Protein AF-A0A9D8ZPZ3-F1 (afdb_monomer)

Structure (mmCIF, N/CA/C/O backbone):
data_AF-A0A9D8ZPZ3-F1
#
_entry.id   AF-A0A9D8ZPZ3-F1
#
loop_
_atom_site.group_PDB
_atom_site.id
_atom_site.type_symbol
_atom_site.label_atom_id
_atom_site.label_alt_id
_atom_site.label_comp_id
_atom_site.label_asym_id
_atom_site.label_entity_id
_atom_site.label_seq_id
_atom_site.pdbx_PDB_ins_code
_atom_site.Cartn_x
_atom_site.Cartn_y
_atom_site.Cartn_z
_atom_site.occupancy
_atom_site.B_iso_or_equiv
_atom_site.auth_seq_id
_atom_site.auth_comp_id
_atom_site.auth_asym_id
_atom_site.auth_atom_id
_atom_site.pdbx_PDB_model_num
ATOM 1 N N . MET A 1 1 ? 26.159 0.348 10.003 1.00 49.19 1 MET A N 1
ATOM 2 C CA . MET A 1 1 ? 24.705 0.062 9.970 1.00 49.19 1 MET A CA 1
ATOM 3 C C . MET A 1 1 ? 24.372 -1.403 9.630 1.00 49.19 1 MET A C 1
ATOM 5 O O . MET A 1 1 ? 23.238 -1.683 9.282 1.00 49.19 1 MET A O 1
ATOM 9 N N . SER A 1 2 ? 25.327 -2.342 9.744 1.00 48.34 2 SER A N 1
ATOM 10 C CA . SER A 1 2 ? 25.140 -3.778 9.437 1.00 48.34 2 SER A CA 1
ATOM 11 C C . SER A 1 2 ? 25.322 -4.684 10.666 1.00 48.34 2 SER A C 1
ATOM 13 O O . SER A 1 2 ? 25.143 -5.890 10.571 1.00 48.34 2 SER A O 1
ATOM 15 N N . SER A 1 3 ? 25.679 -4.121 11.824 1.00 45.78 3 SER A N 1
ATOM 16 C CA . SER A 1 3 ? 26.013 -4.869 13.044 1.00 45.78 3 SER A CA 1
ATOM 17 C C . SER A 1 3 ? 24.826 -5.104 13.990 1.00 45.78 3 SER A C 1
ATOM 19 O O . SER A 1 3 ? 24.973 -5.838 14.955 1.00 45.78 3 SER A O 1
ATOM 21 N N . GLY A 1 4 ? 23.650 -4.516 13.726 1.00 56.59 4 GLY A N 1
ATOM 22 C CA . GLY A 1 4 ? 22.468 -4.624 14.602 1.00 56.59 4 GLY A CA 1
ATOM 23 C C . GLY A 1 4 ? 21.545 -5.820 14.331 1.00 56.59 4 GLY A C 1
ATOM 24 O O . GLY A 1 4 ? 20.704 -6.131 15.164 1.00 56.59 4 GLY A O 1
ATOM 25 N N . ILE A 1 5 ? 21.688 -6.500 13.187 1.00 57.28 5 ILE A N 1
ATOM 26 C CA . ILE A 1 5 ? 20.852 -7.663 12.820 1.00 57.28 5 ILE A CA 1
ATOM 27 C C . ILE A 1 5 ? 21.512 -8.993 13.247 1.00 57.28 5 ILE A C 1
ATOM 29 O O . ILE A 1 5 ? 20.855 -10.028 13.298 1.00 57.28 5 ILE A O 1
ATOM 33 N N . GLN A 1 6 ? 22.805 -8.978 13.593 1.00 56.34 6 GLN A N 1
ATOM 34 C CA . GLN A 1 6 ? 23.586 -10.194 13.858 1.00 56.34 6 GLN A CA 1
ATOM 35 C C . GLN A 1 6 ? 23.277 -10.838 15.231 1.00 56.34 6 GLN A C 1
ATOM 37 O O . GLN A 1 6 ? 23.533 -12.025 15.400 1.00 56.34 6 GLN A O 1
ATOM 42 N N . GLU A 1 7 ? 22.669 -10.111 16.180 1.00 54.88 7 GLU A N 1
ATOM 43 C CA . GLU A 1 7 ? 22.250 -10.643 17.498 1.00 54.88 7 GLU A CA 1
ATOM 44 C C . GLU A 1 7 ? 20.746 -10.965 17.585 1.00 54.88 7 GLU A C 1
ATOM 46 O O . GLU A 1 7 ? 20.154 -11.023 18.664 1.00 54.88 7 GLU A O 1
ATOM 51 N N . MET A 1 8 ? 20.075 -11.178 16.450 1.00 57.47 8 MET A N 1
ATOM 52 C CA . MET A 1 8 ? 18.680 -11.608 16.476 1.00 57.47 8 MET A CA 1
ATOM 53 C C . MET A 1 8 ? 18.613 -13.121 16.708 1.00 57.47 8 MET A C 1
ATOM 55 O O . MET A 1 8 ? 18.656 -13.911 15.767 1.00 57.47 8 MET A O 1
ATOM 59 N N . SER A 1 9 ? 18.494 -13.520 17.980 1.00 71.38 9 SER A N 1
ATOM 60 C CA . SER A 1 9 ? 18.063 -14.871 18.377 1.00 71.38 9 SER A CA 1
ATOM 61 C C . SER A 1 9 ? 16.895 -15.327 17.495 1.00 71.38 9 SER A C 1
ATOM 63 O O . SER A 1 9 ? 16.042 -14.506 17.147 1.00 71.38 9 SER A O 1
ATOM 65 N N . ALA A 1 10 ? 16.818 -16.618 17.146 1.00 75.88 10 ALA A N 1
ATOM 66 C CA . ALA A 1 10 ? 15.743 -17.162 16.306 1.00 75.88 10 ALA A CA 1
ATOM 67 C C . ALA A 1 10 ? 14.351 -16.693 16.779 1.00 75.88 10 ALA A C 1
ATOM 69 O O . ALA A 1 10 ? 13.498 -16.334 15.970 1.00 75.88 10 ALA A O 1
ATOM 70 N N . THR A 1 11 ? 14.161 -16.579 18.095 1.00 81.94 11 THR A N 1
ATOM 71 C CA . THR A 1 11 ? 12.956 -16.040 18.740 1.00 81.94 11 THR A CA 1
ATOM 72 C C . THR A 1 11 ? 12.644 -14.589 18.353 1.00 81.94 11 THR A C 1
ATOM 74 O O . THR A 1 11 ? 11.481 -14.246 18.164 1.00 81.94 11 THR A O 1
ATOM 77 N N . GLY A 1 12 ? 13.655 -13.731 18.202 1.00 85.38 12 GLY A N 1
ATOM 78 C CA . GLY A 1 12 ? 13.499 -12.333 17.791 1.00 85.38 12 GLY A CA 1
ATOM 79 C C . GLY A 1 12 ? 13.012 -12.189 16.348 1.00 85.38 12 GLY A C 1
ATOM 80 O O . GLY A 1 12 ? 12.154 -11.353 16.073 1.00 85.38 12 GLY A O 1
ATOM 81 N N . ILE A 1 13 ? 13.483 -13.050 15.442 1.00 87.12 13 ILE A N 1
ATOM 82 C CA . ILE A 1 13 ? 13.006 -13.090 14.050 1.00 87.12 13 ILE A CA 1
ATOM 83 C C . ILE A 1 13 ? 11.538 -13.535 14.009 1.00 87.12 13 ILE A C 1
ATOM 85 O O . ILE A 1 13 ? 10.717 -12.895 13.352 1.00 87.12 13 ILE A O 1
ATOM 89 N N . TRP A 1 14 ? 11.181 -14.581 14.765 1.00 88.69 14 TRP A N 1
ATOM 90 C CA . TRP A 1 14 ? 9.789 -15.027 14.890 1.00 88.69 14 TRP A CA 1
ATOM 91 C C . TRP A 1 14 ? 8.884 -13.948 15.495 1.00 88.69 14 TRP A C 1
ATOM 93 O O . TRP A 1 14 ? 7.784 -13.723 14.994 1.00 88.69 14 TRP A O 1
ATOM 103 N N . ALA A 1 15 ? 9.349 -13.234 16.522 1.00 90.19 15 ALA A N 1
ATOM 104 C CA . ALA 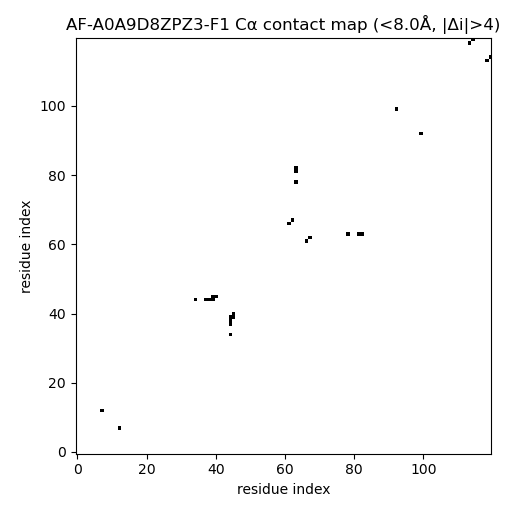A 1 15 ? 8.596 -12.144 17.137 1.00 90.19 15 ALA A CA 1
ATOM 105 C C . ALA A 1 15 ? 8.348 -10.986 16.156 1.00 90.19 15 ALA A C 1
ATOM 107 O O . ALA A 1 15 ? 7.221 -10.503 16.055 1.00 90.19 15 ALA A O 1
ATOM 108 N N . LEU A 1 16 ? 9.364 -10.576 15.387 1.00 90.31 16 LEU A N 1
ATOM 109 C CA . LEU A 1 16 ? 9.211 -9.552 14.350 1.00 90.31 16 LEU A CA 1
ATOM 110 C C . LEU A 1 16 ? 8.252 -9.993 13.242 1.00 90.31 16 LEU A C 1
ATOM 112 O O . LEU A 1 16 ? 7.439 -9.189 12.788 1.00 90.31 16 LEU A O 1
ATOM 116 N N . LEU A 1 17 ? 8.310 -11.263 12.834 1.00 92.12 17 LEU A N 1
ATOM 117 C CA . LEU A 1 17 ? 7.395 -11.817 11.841 1.00 92.12 17 LEU A CA 1
ATOM 118 C C . LEU A 1 17 ? 5.945 -11.750 12.334 1.00 92.12 17 LEU A C 1
ATOM 120 O O . LEU A 1 17 ? 5.083 -11.226 11.630 1.00 92.12 17 LEU A O 1
ATOM 124 N N . PHE A 1 18 ? 5.676 -12.217 13.556 1.00 94.44 18 PHE A N 1
ATOM 125 C CA . PHE A 1 18 ? 4.337 -12.136 14.142 1.00 94.44 18 PHE A CA 1
ATOM 126 C C . PHE A 1 18 ? 3.862 -10.695 14.296 1.00 94.44 18 PHE A C 1
ATOM 128 O O . PHE A 1 18 ? 2.707 -10.406 13.991 1.00 94.44 18 PHE A O 1
ATOM 135 N N . LEU A 1 19 ? 4.742 -9.780 14.704 1.00 93.75 19 LEU A N 1
ATOM 136 C CA . LEU A 1 19 ? 4.401 -8.369 14.833 1.00 93.75 19 LEU A CA 1
ATOM 137 C C . LEU A 1 19 ? 4.064 -7.742 13.473 1.00 93.75 19 LEU A C 1
ATOM 139 O O . LEU A 1 19 ? 3.074 -7.025 13.360 1.00 93.75 19 LEU A O 1
ATOM 143 N N . ALA A 1 20 ? 4.832 -8.047 12.425 1.00 93.56 20 ALA A N 1
ATOM 144 C CA . ALA A 1 20 ? 4.577 -7.566 11.068 1.00 93.56 20 ALA A CA 1
ATOM 145 C C . ALA A 1 20 ? 3.254 -8.106 10.504 1.00 93.56 20 ALA A C 1
ATOM 147 O O . ALA A 1 20 ? 2.466 -7.353 9.919 1.00 93.56 20 ALA A O 1
ATOM 148 N N . ILE A 1 21 ? 2.980 -9.396 10.723 1.00 94.44 21 ILE A N 1
ATOM 149 C CA . ILE A 1 21 ? 1.710 -10.033 10.356 1.00 94.44 21 ILE A CA 1
ATOM 150 C C . ILE A 1 21 ? 0.562 -9.351 11.104 1.00 94.44 21 ILE A C 1
ATOM 152 O O . ILE A 1 21 ? -0.381 -8.877 10.469 1.00 94.44 21 ILE A O 1
ATOM 156 N N . ALA A 1 22 ? 0.658 -9.244 12.431 1.00 95.00 22 ALA A N 1
ATOM 157 C CA . ALA A 1 22 ? -0.365 -8.629 13.266 1.00 95.00 22 ALA A CA 1
ATOM 158 C C . ALA A 1 22 ? -0.645 -7.187 12.830 1.00 95.00 22 ALA A C 1
ATOM 160 O O . ALA A 1 22 ? -1.800 -6.841 12.612 1.00 95.00 22 ALA A O 1
ATOM 161 N N . SER A 1 23 ? 0.391 -6.376 12.608 1.00 93.88 23 SER A N 1
ATOM 162 C CA . SER A 1 23 ? 0.246 -4.982 12.174 1.00 93.88 23 SER A CA 1
ATOM 163 C C . SER A 1 23 ? -0.453 -4.868 10.810 1.00 93.88 23 SER A C 1
ATOM 165 O O . SER A 1 23 ? -1.366 -4.059 10.630 1.00 93.88 23 SER A O 1
ATOM 167 N N . THR A 1 24 ? -0.103 -5.745 9.861 1.00 93.12 24 THR A N 1
ATOM 168 C CA . THR A 1 24 ? -0.711 -5.773 8.519 1.00 93.12 24 THR A CA 1
ATOM 169 C C . THR A 1 24 ? -2.190 -6.159 8.566 1.00 93.12 24 THR A C 1
ATOM 171 O O . THR A 1 24 ? -3.030 -5.520 7.923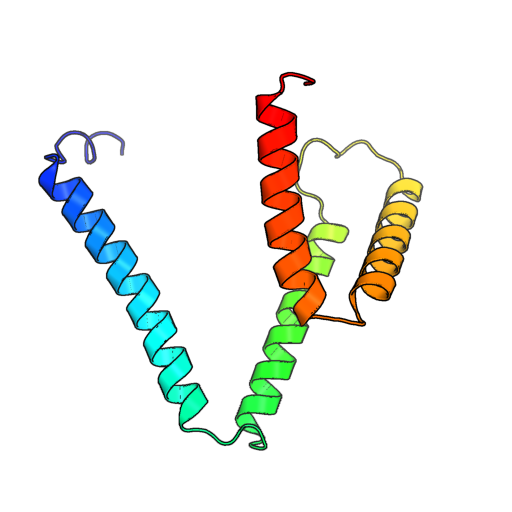 1.00 93.12 24 THR A O 1
ATOM 174 N N . TYR A 1 25 ? -2.524 -7.211 9.315 1.00 93.00 25 TYR A N 1
ATOM 175 C CA . TYR A 1 25 ? -3.903 -7.680 9.435 1.00 93.00 25 TYR A CA 1
ATOM 176 C C . TYR A 1 25 ? -4.759 -6.754 10.291 1.00 93.00 25 TYR A C 1
ATOM 178 O O . TYR A 1 25 ? -5.931 -6.575 9.974 1.00 93.00 25 TYR A O 1
ATOM 186 N N . LEU A 1 26 ? -4.183 -6.117 11.312 1.00 94.88 26 LEU A N 1
ATOM 187 C CA . LEU A 1 26 ? -4.866 -5.121 12.129 1.00 94.88 26 LEU A CA 1
ATOM 188 C C . LEU A 1 26 ? -5.346 -3.956 11.258 1.00 94.88 26 LEU A C 1
ATOM 190 O O . LEU A 1 26 ? -6.526 -3.616 11.288 1.00 94.88 26 LEU A O 1
ATOM 194 N N . TRP A 1 27 ? -4.465 -3.400 10.419 1.00 91.81 27 TRP A N 1
ATOM 195 C CA . TRP A 1 27 ? -4.829 -2.308 9.513 1.00 91.81 27 TRP A CA 1
ATOM 196 C C . TRP A 1 27 ? -5.910 -2.717 8.504 1.00 91.81 27 TRP A C 1
ATOM 198 O O . TRP A 1 27 ? -6.892 -1.999 8.306 1.00 91.81 27 TRP A O 1
ATOM 208 N N . ARG A 1 28 ? -5.772 -3.904 7.897 1.00 88.06 28 ARG A N 1
ATOM 209 C CA . ARG A 1 28 ? -6.783 -4.446 6.974 1.00 88.06 28 ARG A CA 1
ATOM 210 C C . ARG A 1 28 ? -8.132 -4.667 7.658 1.00 88.06 28 ARG A C 1
ATOM 212 O O . ARG A 1 28 ? -9.156 -4.276 7.105 1.00 88.06 28 ARG A O 1
ATOM 219 N N . GLY A 1 29 ? -8.129 -5.258 8.851 1.00 89.25 29 GLY A N 1
ATOM 220 C CA . GLY A 1 29 ? -9.331 -5.551 9.626 1.00 89.25 29 GLY A CA 1
ATOM 221 C C . GLY A 1 29 ? -10.083 -4.280 10.010 1.00 89.25 29 GLY A C 1
ATOM 222 O O . GLY A 1 29 ? -11.284 -4.181 9.759 1.00 89.25 29 GLY A O 1
ATOM 223 N N . LEU A 1 30 ? -9.368 -3.270 10.512 1.00 89.56 30 LEU A N 1
ATOM 224 C CA . LEU A 1 30 ? -9.939 -1.956 10.822 1.00 89.56 30 LEU A CA 1
ATOM 225 C C . LEU A 1 30 ? -10.583 -1.315 9.586 1.00 89.56 30 LEU A C 1
ATOM 227 O O . LEU A 1 30 ? -11.727 -0.870 9.656 1.00 89.56 30 LEU A O 1
ATOM 231 N N . GLY A 1 31 ? -9.899 -1.349 8.438 1.00 86.06 31 GLY A N 1
ATOM 232 C CA . GLY A 1 31 ? -10.447 -0.856 7.173 1.00 86.06 31 GLY A CA 1
ATOM 233 C C . GLY A 1 31 ? -11.748 -1.558 6.773 1.00 86.06 31 GLY A C 1
ATOM 234 O O . GLY A 1 31 ? -12.723 -0.895 6.420 1.00 86.06 31 GLY A O 1
ATOM 235 N N . THR A 1 32 ? -11.807 -2.889 6.892 1.00 83.69 32 THR A N 1
ATOM 236 C CA . THR A 1 32 ? -13.028 -3.653 6.583 1.00 83.69 32 THR A CA 1
ATOM 237 C C . THR A 1 32 ? -14.158 -3.426 7.581 1.00 83.69 32 THR A C 1
ATOM 239 O O . THR A 1 32 ? -15.310 -3.356 7.170 1.00 83.69 32 THR A O 1
ATOM 242 N N . MET A 1 33 ? -13.859 -3.271 8.874 1.00 85.44 33 MET A N 1
ATOM 243 C CA . MET A 1 33 ? -14.879 -3.020 9.895 1.00 85.44 33 MET A CA 1
ATOM 244 C C . MET A 1 33 ? -15.523 -1.646 9.726 1.00 85.44 33 MET A C 1
ATOM 246 O O . MET A 1 3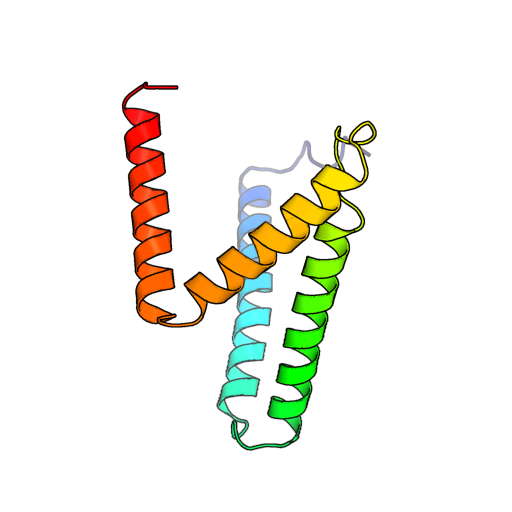3 ? -16.738 -1.520 9.865 1.00 85.44 33 MET A O 1
ATOM 250 N N . ILE A 1 34 ? -14.721 -0.634 9.388 1.00 84.81 34 ILE A N 1
ATOM 251 C CA . ILE A 1 34 ? -15.218 0.705 9.065 1.00 84.81 34 ILE A CA 1
ATOM 252 C C . ILE A 1 34 ? -16.061 0.647 7.786 1.00 84.81 34 ILE A C 1
ATOM 254 O O . ILE A 1 34 ? -17.186 1.137 7.779 1.00 84.81 34 ILE A O 1
ATOM 258 N N . ALA A 1 35 ? -15.572 -0.017 6.734 1.00 81.56 35 ALA A N 1
ATOM 259 C CA . ALA A 1 35 ? -16.306 -0.155 5.477 1.00 81.56 35 ALA A CA 1
ATOM 260 C C . ALA A 1 35 ? -17.623 -0.942 5.623 1.00 81.56 35 ALA A C 1
ATOM 262 O O . ALA A 1 35 ? -18.608 -0.584 4.993 1.00 81.56 35 ALA A O 1
ATOM 263 N N . ALA A 1 36 ? -17.677 -1.969 6.478 1.00 79.88 36 ALA A N 1
ATOM 264 C CA . ALA A 1 36 ? -18.878 -2.779 6.704 1.00 79.88 36 ALA A CA 1
ATOM 265 C C . ALA A 1 36 ? -19.979 -2.048 7.494 1.00 79.88 36 ALA A C 1
ATOM 267 O O . ALA A 1 36 ? -21.136 -2.461 7.468 1.00 79.88 36 ALA A O 1
ATOM 268 N N . ARG A 1 37 ? -19.626 -0.987 8.231 1.00 79.00 37 ARG A N 1
ATOM 269 C CA . ARG A 1 37 ? -20.573 -0.165 9.005 1.00 79.00 37 ARG A CA 1
ATOM 270 C C . ARG A 1 37 ? -21.127 1.019 8.213 1.00 79.00 37 ARG A C 1
ATOM 272 O O . ARG A 1 37 ? -22.058 1.662 8.687 1.00 79.00 37 ARG A O 1
ATOM 279 N N . ILE A 1 38 ? -20.543 1.326 7.058 1.00 77.81 38 ILE A N 1
ATOM 280 C CA . ILE A 1 38 ? -20.903 2.472 6.227 1.00 77.81 38 ILE A CA 1
ATOM 281 C C . ILE A 1 38 ? -21.673 1.955 5.016 1.00 77.81 38 ILE A C 1
ATOM 283 O O . ILE A 1 38 ? -21.206 1.056 4.322 1.00 77.81 38 ILE A O 1
ATOM 287 N N . ASP A 1 39 ? -22.837 2.542 4.745 1.00 75.69 39 ASP A N 1
ATOM 288 C CA . ASP A 1 39 ? -23.622 2.175 3.570 1.00 75.69 39 ASP A CA 1
ATOM 289 C C . ASP A 1 39 ? -22.814 2.403 2.276 1.00 75.69 39 ASP A C 1
ATOM 291 O O . ASP A 1 39 ? -22.241 3.488 2.093 1.00 75.69 39 ASP A O 1
ATOM 295 N N . PRO A 1 40 ? -22.772 1.429 1.349 1.00 67.75 40 PRO A N 1
ATOM 296 C CA . PRO A 1 40 ? -22.045 1.556 0.083 1.00 67.75 40 PRO A CA 1
ATOM 297 C C . PRO A 1 40 ? -22.622 2.645 -0.838 1.00 67.75 40 PRO A C 1
ATOM 299 O O . PRO A 1 40 ? -21.908 3.181 -1.683 1.00 67.75 40 PRO A O 1
ATOM 302 N N . GLU A 1 41 ? -23.885 3.027 -0.637 1.00 73.50 41 GLU A N 1
ATOM 303 C CA . GLU A 1 41 ? -24.550 4.158 -1.305 1.00 73.50 41 GLU A CA 1
ATOM 304 C C . GLU A 1 41 ? -24.156 5.524 -0.707 1.00 73.50 41 GLU A C 1
ATOM 306 O O . GLU A 1 41 ? -24.547 6.577 -1.214 1.00 73.50 41 GLU A O 1
ATOM 311 N N . SER A 1 42 ? -23.365 5.550 0.371 1.00 82.25 42 SER A N 1
ATOM 312 C CA . SER A 1 42 ? -22.930 6.805 0.980 1.00 82.25 42 SER A CA 1
ATOM 313 C C . SER A 1 42 ? -21.942 7.561 0.082 1.00 82.25 42 SER A C 1
ATOM 315 O O . SER A 1 42 ? -21.001 7.008 -0.496 1.00 82.25 42 SER A O 1
ATOM 317 N N . ARG A 1 43 ? -22.109 8.889 0.029 1.00 84.62 43 ARG A N 1
ATOM 318 C CA . ARG A 1 43 ? -21.237 9.807 -0.728 1.00 84.62 43 ARG A CA 1
ATOM 319 C C . ARG A 1 43 ? -19.749 9.649 -0.383 1.00 84.62 43 ARG A C 1
ATOM 321 O O . ARG A 1 43 ? -18.899 9.838 -1.248 1.00 84.62 43 ARG A O 1
ATOM 328 N N . VAL A 1 44 ? -19.436 9.296 0.867 1.00 86.62 44 VAL A N 1
ATOM 329 C CA . VAL A 1 44 ? -18.056 9.139 1.350 1.00 86.62 44 VAL A CA 1
ATOM 330 C C . VAL A 1 44 ? -17.387 7.913 0.726 1.00 86.62 44 VAL A C 1
ATOM 332 O O . VAL A 1 44 ? -16.286 8.042 0.194 1.00 86.62 44 VAL A O 1
ATOM 335 N N . LEU A 1 45 ? -18.041 6.744 0.718 1.00 83.94 45 LEU A N 1
ATOM 336 C CA . LEU A 1 45 ? -17.466 5.540 0.102 1.00 83.94 45 LEU A CA 1
ATOM 337 C C . LEU A 1 45 ? -17.334 5.670 -1.417 1.00 83.94 45 LEU A C 1
ATOM 339 O O . LEU A 1 45 ? -16.338 5.213 -1.984 1.00 83.94 45 LEU A O 1
ATOM 343 N N . GLN A 1 46 ? -18.286 6.336 -2.075 1.00 86.69 46 GLN A N 1
ATOM 344 C CA . GLN A 1 46 ? -18.190 6.635 -3.505 1.00 86.69 46 GLN A CA 1
ATOM 345 C C . GLN A 1 46 ? -17.002 7.557 -3.811 1.00 86.69 46 GLN A C 1
ATOM 347 O O . GLN A 1 46 ? -16.244 7.291 -4.745 1.00 86.69 46 GLN A O 1
ATOM 352 N N . TRP A 1 47 ? -16.784 8.598 -2.997 1.00 92.44 47 TRP A N 1
ATOM 353 C CA . TRP A 1 47 ? -15.626 9.484 -3.136 1.00 92.44 47 TRP A CA 1
ATOM 354 C C . TRP A 1 47 ? -14.304 8.733 -2.937 1.00 92.44 47 TRP A C 1
ATOM 356 O O . TRP A 1 47 ? -13.429 8.816 -3.796 1.00 92.44 47 TRP A O 1
ATOM 366 N N . VAL A 1 48 ? -14.1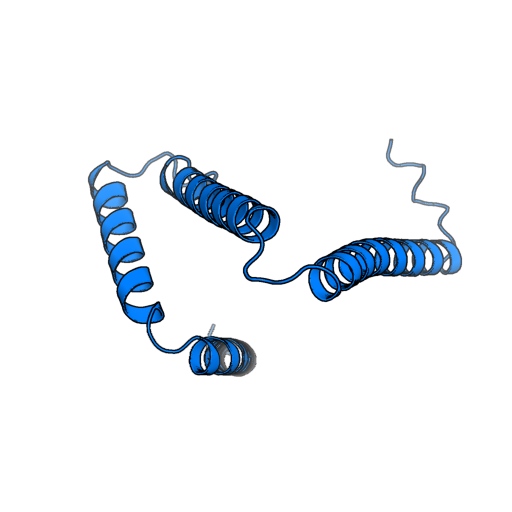75 7.934 -1.871 1.00 91.38 48 VAL A N 1
ATOM 367 C CA . VAL A 1 48 ? -12.963 7.130 -1.619 1.00 91.38 48 VAL A CA 1
ATOM 368 C C . VAL A 1 48 ? -12.719 6.138 -2.754 1.00 91.38 48 VAL A C 1
ATOM 370 O O . VAL A 1 48 ? -11.584 5.995 -3.200 1.00 91.38 48 VAL A O 1
ATOM 373 N N . SER A 1 49 ? -13.770 5.487 -3.260 1.00 89.69 49 SER A N 1
ATOM 374 C CA . SER A 1 49 ? -13.664 4.568 -4.397 1.00 89.69 49 SER A CA 1
ATOM 375 C C . SER A 1 49 ? -13.150 5.293 -5.638 1.00 89.69 49 SER A C 1
ATOM 377 O O . SER A 1 49 ? -12.206 4.828 -6.270 1.00 89.69 49 SER A O 1
ATOM 379 N N . CYS A 1 50 ? -13.710 6.463 -5.953 1.00 90.94 50 CYS A N 1
ATOM 380 C CA . CYS A 1 50 ? -13.244 7.301 -7.055 1.00 90.94 50 CYS A CA 1
ATOM 381 C C . CYS A 1 50 ? -11.756 7.660 -6.905 1.00 90.94 50 CYS A C 1
ATOM 383 O O . CYS A 1 50 ? -10.978 7.465 -7.838 1.00 90.94 50 CYS A O 1
ATOM 385 N N . VAL A 1 51 ? -11.334 8.091 -5.711 1.00 94.69 51 VAL A N 1
ATOM 386 C CA . VAL A 1 51 ? -9.926 8.395 -5.410 1.00 94.69 51 VAL A CA 1
ATOM 387 C C . VAL A 1 51 ? -9.042 7.156 -5.565 1.00 94.69 51 VAL A C 1
ATOM 389 O O . VAL A 1 51 ? -7.984 7.243 -6.183 1.00 94.69 51 VAL A O 1
ATOM 392 N N . ALA A 1 52 ? -9.470 5.995 -5.065 1.00 92.44 52 ALA A N 1
ATOM 393 C CA . ALA A 1 52 ? -8.722 4.744 -5.171 1.00 92.44 52 ALA A CA 1
ATOM 394 C C . ALA A 1 52 ? -8.523 4.316 -6.634 1.00 92.44 52 ALA A C 1
ATOM 396 O O . ALA A 1 52 ? -7.402 3.998 -7.035 1.00 92.44 52 ALA A O 1
ATOM 397 N N . TYR A 1 53 ? -9.579 4.366 -7.453 1.00 89.25 53 TYR A N 1
ATOM 398 C CA . TYR A 1 53 ? -9.478 4.093 -8.889 1.00 89.25 53 TYR A CA 1
ATOM 399 C C . TYR A 1 53 ? -8.609 5.128 -9.613 1.00 89.25 53 TYR A C 1
ATOM 401 O O . TYR A 1 53 ? -7.812 4.753 -10.471 1.00 89.25 53 TYR A O 1
ATOM 409 N N . GLY A 1 54 ? -8.701 6.407 -9.241 1.00 93.62 54 GLY A N 1
ATOM 410 C CA . GLY A 1 54 ? -7.827 7.458 -9.761 1.00 93.62 54 GLY A CA 1
ATOM 411 C C . GLY A 1 54 ? -6.353 7.209 -9.433 1.00 93.62 54 GLY A C 1
ATOM 412 O O . GLY A 1 54 ? -5.497 7.346 -10.304 1.00 93.62 54 GLY A O 1
ATOM 413 N N . LEU A 1 55 ? -6.055 6.764 -8.209 1.00 94.62 55 LEU A N 1
ATOM 414 C CA . LEU A 1 55 ? -4.702 6.423 -7.774 1.00 94.62 55 LEU A CA 1
ATOM 415 C C . LEU A 1 55 ? -4.151 5.215 -8.539 1.00 94.62 55 LEU A C 1
ATOM 417 O O . LEU A 1 55 ? -3.004 5.236 -8.977 1.00 94.62 55 LEU A O 1
ATOM 421 N N . LEU A 1 56 ? -4.977 4.184 -8.745 1.00 88.38 56 LEU A N 1
ATOM 422 C CA . LEU A 1 56 ? -4.631 3.025 -9.570 1.00 88.38 56 LEU A CA 1
ATOM 423 C C . LEU A 1 56 ? -4.338 3.439 -11.015 1.00 88.38 56 LEU A C 1
ATOM 425 O O . LEU A 1 56 ? -3.318 3.036 -11.567 1.00 88.38 56 LEU A O 1
ATOM 429 N N . ALA A 1 57 ? -5.184 4.279 -11.613 1.00 87.25 57 ALA A N 1
ATOM 430 C CA . ALA A 1 57 ? -4.971 4.790 -12.964 1.00 87.25 57 ALA A CA 1
ATOM 431 C C . ALA A 1 57 ? -3.678 5.616 -13.064 1.00 87.25 57 ALA A C 1
ATOM 433 O O . ALA A 1 57 ? -2.900 5.427 -13.998 1.00 87.25 57 ALA A O 1
ATOM 434 N N . ALA A 1 58 ? -3.407 6.480 -12.082 1.00 88.44 58 ALA A N 1
ATOM 435 C CA . ALA A 1 58 ? -2.172 7.254 -12.009 1.00 88.44 58 ALA A CA 1
ATOM 436 C C . ALA A 1 58 ? -0.934 6.358 -11.838 1.00 88.44 58 ALA A C 1
ATOM 438 O O . ALA A 1 58 ? 0.088 6.596 -12.480 1.00 88.44 58 ALA A O 1
ATOM 439 N N . LEU A 1 59 ? -1.025 5.306 -11.019 1.00 87.38 59 LEU A N 1
ATOM 440 C CA . LEU A 1 59 ? 0.051 4.334 -10.826 1.00 87.38 59 LEU A CA 1
ATOM 441 C C . LEU A 1 59 ? 0.348 3.562 -12.117 1.00 87.38 59 LEU A C 1
ATOM 443 O O . LEU A 1 59 ? 1.508 3.457 -12.509 1.00 87.38 59 LEU A O 1
ATOM 447 N N . ILE A 1 60 ? -0.690 3.067 -12.796 1.00 80.62 60 ILE A N 1
ATOM 448 C CA . ILE A 1 60 ? -0.562 2.371 -14.083 1.00 80.62 60 ILE A CA 1
ATOM 449 C C . ILE A 1 60 ? 0.049 3.313 -15.123 1.00 80.62 60 ILE A C 1
ATOM 451 O O . ILE A 1 60 ? 1.019 2.954 -15.782 1.00 80.62 60 ILE A O 1
ATOM 455 N N . SER A 1 61 ? -0.465 4.540 -15.219 1.00 80.00 61 SER A N 1
ATOM 456 C CA . SER A 1 61 ? 0.076 5.583 -16.091 1.00 80.00 61 SER A CA 1
ATOM 457 C C . SER A 1 61 ? 1.565 5.824 -15.818 1.00 80.00 61 SER A C 1
ATOM 459 O O . SER A 1 61 ? 2.376 5.771 -16.739 1.00 80.00 61 SER A O 1
ATOM 461 N N . ARG A 1 62 ? 1.972 5.979 -14.550 1.00 76.56 62 ARG A N 1
ATOM 462 C CA . ARG A 1 62 ? 3.384 6.155 -14.173 1.00 76.56 62 ARG A CA 1
ATOM 463 C C . ARG A 1 62 ? 4.263 4.995 -14.642 1.00 76.56 62 ARG A C 1
ATOM 465 O O . ARG A 1 62 ? 5.354 5.253 -15.134 1.00 76.56 62 ARG A O 1
ATOM 472 N N . ILE A 1 63 ? 3.803 3.752 -14.499 1.00 73.31 63 ILE A N 1
ATOM 473 C CA . ILE A 1 63 ? 4.542 2.564 -14.955 1.00 73.31 63 ILE A CA 1
ATOM 474 C C . ILE A 1 63 ? 4.676 2.551 -16.486 1.00 73.31 63 ILE A C 1
ATOM 476 O O . ILE A 1 63 ? 5.722 2.167 -16.999 1.00 73.31 63 ILE A O 1
ATOM 480 N N . LEU A 1 64 ? 3.648 3.001 -17.214 1.00 67.88 64 LEU A N 1
ATOM 481 C CA . LEU A 1 64 ? 3.670 3.078 -18.679 1.00 67.88 64 LEU A CA 1
ATOM 482 C C . LEU A 1 64 ? 4.579 4.203 -19.205 1.00 67.88 64 LEU A C 1
ATOM 484 O O . LEU A 1 64 ? 5.291 4.000 -20.185 1.00 67.88 64 LEU A O 1
ATOM 488 N N . PHE A 1 65 ? 4.561 5.384 -18.578 1.00 64.44 65 PHE A N 1
ATOM 489 C CA . PHE A 1 65 ? 5.323 6.552 -19.042 1.00 64.44 65 PHE A CA 1
ATOM 490 C C . PHE A 1 65 ? 6.775 6.581 -18.548 1.00 64.44 65 PHE A C 1
ATOM 492 O O . PHE A 1 65 ? 7.646 7.066 -19.269 1.00 64.44 65 PHE A O 1
ATOM 499 N N . LEU A 1 66 ? 7.042 6.091 -17.334 1.00 59.06 66 LEU A N 1
ATOM 500 C CA . LEU A 1 66 ? 8.382 5.991 -16.751 1.00 59.06 66 LEU A CA 1
ATOM 501 C C . LEU A 1 66 ? 8.681 4.522 -16.421 1.00 59.06 66 LEU A C 1
ATOM 503 O O . LEU A 1 66 ? 8.668 4.142 -15.243 1.00 59.06 66 LEU A O 1
ATOM 507 N N . PRO A 1 67 ? 8.943 3.681 -17.438 1.00 59.31 67 PRO A N 1
ATOM 508 C CA . PRO A 1 67 ? 9.464 2.349 -17.191 1.00 59.31 67 PRO A CA 1
ATOM 509 C C . PRO A 1 67 ? 10.842 2.492 -16.537 1.00 59.31 67 PRO A C 1
ATOM 511 O O . PRO A 1 67 ? 11.784 2.994 -17.142 1.00 59.31 67 PRO A O 1
ATOM 514 N N . VAL A 1 68 ? 10.950 2.094 -15.271 1.00 56.00 68 VAL A N 1
ATOM 515 C CA . VAL A 1 68 ? 12.225 2.070 -14.547 1.00 56.00 68 VAL A CA 1
ATOM 516 C C . VAL A 1 68 ? 12.860 0.690 -14.720 1.00 56.00 68 VAL A C 1
ATOM 518 O O . VAL A 1 68 ? 12.300 -0.316 -14.287 1.00 56.00 68 VAL A O 1
ATOM 521 N N . GLY A 1 69 ? 14.000 0.633 -15.412 1.00 61.34 69 GLY A N 1
ATOM 522 C CA . GLY A 1 69 ? 14.697 -0.605 -15.772 1.00 61.34 69 GLY A CA 1
ATOM 523 C C . GLY A 1 69 ? 15.649 -0.413 -16.959 1.00 61.34 69 GLY A C 1
ATOM 524 O O . GLY A 1 69 ? 15.742 0.677 -17.508 1.00 61.34 69 GLY A O 1
ATOM 525 N N . VAL A 1 70 ? 16.333 -1.482 -17.375 1.00 53.47 70 VAL A N 1
ATOM 526 C CA . VAL A 1 70 ? 17.386 -1.529 -18.422 1.00 53.47 70 VAL A CA 1
ATOM 527 C C . VAL A 1 70 ? 16.916 -1.238 -19.868 1.00 53.47 70 VAL A C 1
ATOM 529 O O . VAL A 1 70 ? 17.557 -1.663 -20.822 1.00 53.47 70 VAL A O 1
ATOM 532 N N . LEU A 1 71 ? 15.793 -0.539 -20.050 1.00 47.88 71 LEU A N 1
ATOM 533 C CA . LEU A 1 71 ? 15.160 -0.230 -21.345 1.00 47.88 71 LEU A CA 1
ATOM 534 C C . LEU A 1 71 ? 15.294 1.258 -21.732 1.00 47.88 71 LEU A C 1
ATOM 536 O O . LEU A 1 71 ? 14.432 1.819 -22.409 1.00 47.88 71 LEU A O 1
ATOM 540 N N . GLU A 1 72 ? 16.371 1.921 -21.312 1.00 50.75 72 GLU A N 1
ATOM 541 C CA . GLU A 1 72 ? 16.613 3.332 -21.654 1.00 50.75 72 GLU A CA 1
ATOM 542 C C . GLU A 1 72 ? 16.877 3.573 -23.162 1.00 50.75 72 GLU A C 1
ATOM 544 O O . GLU A 1 72 ? 16.829 4.719 -23.600 1.00 50.75 72 GLU A O 1
ATOM 549 N N . ASP A 1 73 ? 17.054 2.521 -23.977 1.00 54.81 73 ASP A N 1
ATOM 550 C CA . ASP A 1 73 ? 17.450 2.614 -25.397 1.00 54.81 73 ASP A CA 1
ATOM 551 C C . ASP A 1 73 ? 16.319 2.471 -26.445 1.00 54.81 73 ASP A C 1
ATOM 553 O O . ASP A 1 73 ? 16.572 2.578 -27.647 1.00 54.81 73 ASP A O 1
ATOM 557 N N . THR A 1 74 ? 15.059 2.217 -26.067 1.00 52.78 74 THR A N 1
ATOM 558 C CA . THR A 1 74 ? 14.028 1.819 -2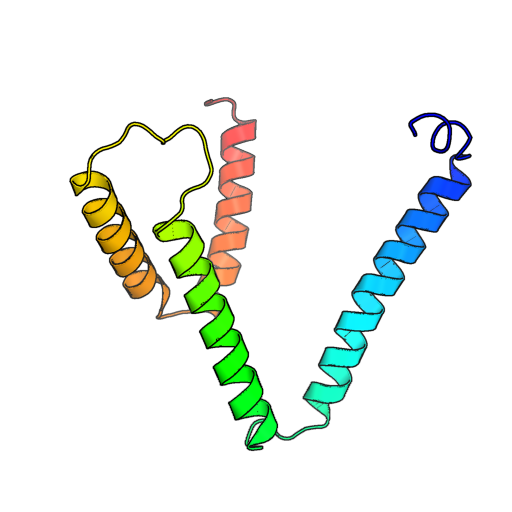7.058 1.00 52.78 74 THR A CA 1
ATOM 559 C C . THR A 1 74 ? 13.072 2.933 -27.527 1.00 52.78 74 THR A C 1
ATOM 561 O O . THR A 1 74 ? 12.426 3.628 -26.739 1.00 52.78 74 THR A O 1
ATOM 564 N N . LEU A 1 75 ? 12.987 3.042 -28.865 1.00 57.81 75 LEU A N 1
ATOM 565 C CA . LEU A 1 75 ? 12.257 3.982 -29.735 1.00 57.81 75 LEU A CA 1
ATOM 566 C C . LEU A 1 75 ? 10.778 4.259 -29.384 1.00 57.81 75 LEU A C 1
ATOM 568 O O . LEU A 1 75 ? 10.023 3.392 -28.953 1.00 57.81 75 LEU A O 1
ATOM 572 N N . LEU A 1 76 ? 10.332 5.473 -29.737 1.00 58.41 76 LEU A N 1
ATOM 573 C CA . LEU A 1 76 ? 8.982 6.042 -29.548 1.00 58.41 76 LEU A CA 1
ATOM 574 C C . LEU A 1 76 ? 7.806 5.155 -30.021 1.00 58.41 76 LEU A C 1
ATOM 576 O O . LEU A 1 76 ? 6.701 5.265 -29.491 1.00 58.41 76 LEU A O 1
ATOM 580 N N . VAL A 1 77 ? 8.035 4.282 -31.007 1.00 56.50 77 VAL A N 1
ATOM 581 C CA . VAL A 1 77 ? 7.025 3.373 -31.585 1.00 56.50 77 VAL A CA 1
ATOM 582 C C . VAL A 1 77 ? 6.663 2.241 -30.621 1.00 56.50 77 VAL A C 1
ATOM 584 O O . VAL A 1 77 ? 5.499 1.851 -30.541 1.00 56.50 77 VAL A O 1
ATOM 587 N N . ASP A 1 78 ? 7.623 1.776 -29.823 1.00 57.41 78 ASP A N 1
ATOM 588 C CA . ASP A 1 78 ? 7.413 0.688 -28.865 1.00 57.41 78 ASP A CA 1
ATOM 589 C C . ASP A 1 78 ? 6.529 1.147 -27.688 1.00 57.41 78 ASP A C 1
ATOM 591 O O . ASP A 1 78 ? 5.695 0.400 -27.179 1.00 57.41 78 ASP A O 1
ATOM 595 N N . ARG A 1 79 ? 6.589 2.446 -27.345 1.00 61.78 79 ARG A N 1
ATOM 596 C CA . ARG A 1 79 ? 5.700 3.083 -26.352 1.00 61.78 79 ARG A CA 1
ATOM 597 C C . ARG A 1 79 ? 4.244 3.144 -26.820 1.00 61.78 79 ARG A C 1
ATOM 599 O O . ARG A 1 79 ? 3.331 2.901 -26.029 1.00 61.78 79 ARG A O 1
ATOM 606 N N . LEU A 1 80 ? 4.016 3.444 -28.100 1.00 61.44 80 LEU A N 1
ATOM 607 C CA . LEU A 1 80 ? 2.683 3.427 -28.717 1.00 61.44 80 LEU A CA 1
ATOM 608 C C . LEU A 1 80 ? 2.132 1.997 -28.815 1.00 61.44 80 LEU A C 1
ATOM 610 O O . LEU A 1 80 ? 0.965 1.777 -28.490 1.00 61.44 80 LEU A O 1
ATOM 614 N N . GLY A 1 81 ? 2.982 1.027 -29.169 1.00 63.50 81 GLY A N 1
ATOM 615 C CA . GLY A 1 81 ? 2.643 -0.397 -29.180 1.00 63.50 81 GLY A CA 1
ATOM 616 C C . GLY A 1 81 ? 2.252 -0.925 -27.798 1.00 63.50 81 GLY A C 1
ATOM 617 O O . GLY A 1 81 ? 1.180 -1.508 -27.644 1.00 63.50 81 GLY A O 1
ATOM 618 N N . ALA A 1 82 ? 3.054 -0.642 -26.767 1.00 61.62 82 ALA A N 1
ATOM 619 C CA . ALA A 1 82 ? 2.770 -1.041 -25.389 1.00 61.62 82 ALA A CA 1
ATOM 620 C C . ALA A 1 82 ? 1.493 -0.385 -24.833 1.00 61.62 82 ALA A C 1
ATOM 622 O O . ALA A 1 82 ? 0.695 -1.046 -24.165 1.00 61.62 82 ALA A O 1
ATOM 623 N N . THR A 1 83 ? 1.250 0.891 -25.160 1.00 62.53 83 THR A N 1
ATOM 624 C CA . THR A 1 83 ? 0.023 1.603 -24.763 1.00 62.53 83 THR A CA 1
ATOM 625 C C . THR A 1 83 ? -1.212 0.979 -25.416 1.00 62.53 83 THR A C 1
ATOM 627 O O . THR A 1 83 ? -2.199 0.709 -24.731 1.00 62.53 83 THR A O 1
ATOM 630 N N . ALA A 1 84 ? -1.155 0.681 -26.719 1.00 67.81 84 ALA A N 1
ATOM 631 C CA . ALA A 1 84 ? -2.248 0.031 -27.440 1.00 67.81 84 ALA A CA 1
ATOM 632 C C . ALA A 1 84 ? -2.505 -1.401 -26.939 1.00 67.81 84 ALA A C 1
ATOM 634 O O . ALA A 1 84 ? -3.658 -1.805 -26.771 1.00 67.81 84 ALA A O 1
ATOM 635 N N . PHE A 1 85 ? -1.445 -2.153 -26.634 1.00 63.38 85 PHE A N 1
ATOM 636 C CA . PHE A 1 85 ? -1.541 -3.517 -26.113 1.00 63.38 85 PHE A CA 1
ATOM 637 C C . PHE A 1 85 ? -2.119 -3.552 -24.691 1.00 63.38 85 PHE A C 1
ATOM 639 O O . PHE A 1 85 ? -2.994 -4.367 -24.395 1.00 63.38 85 PHE A O 1
ATOM 646 N N . GLY A 1 86 ? -1.715 -2.612 -23.830 1.00 60.69 86 GLY A N 1
ATOM 647 C CA . GLY A 1 86 ? -2.313 -2.417 -22.508 1.00 60.69 86 GLY A CA 1
ATOM 648 C C . GLY A 1 86 ? -3.801 -2.056 -22.582 1.00 60.69 86 GLY A C 1
ATOM 649 O O . GLY A 1 86 ? -4.606 -2.584 -21.813 1.00 60.69 86 GLY A O 1
ATOM 650 N N . PHE A 1 87 ? -4.193 -1.227 -23.555 1.00 64.38 87 PHE A N 1
ATOM 651 C CA . PHE A 1 87 ? -5.593 -0.858 -23.792 1.00 64.38 87 PHE A CA 1
ATOM 652 C C . PHE A 1 87 ? -6.441 -2.053 -24.259 1.00 64.38 87 PHE A C 1
ATOM 654 O O . PHE A 1 87 ? -7.563 -2.250 -23.789 1.00 64.38 87 PHE A O 1
ATOM 661 N N . LEU A 1 88 ? -5.882 -2.894 -25.134 1.00 62.97 88 LEU A N 1
ATOM 662 C CA . LEU A 1 88 ? -6.504 -4.135 -25.603 1.00 62.97 88 LEU A CA 1
ATOM 663 C C . LEU A 1 88 ? -6.679 -5.159 -24.475 1.00 62.97 88 LEU A C 1
ATOM 665 O O . LEU A 1 88 ? -7.768 -5.709 -24.311 1.00 62.97 88 LEU A O 1
ATOM 669 N N . LEU A 1 89 ? -5.652 -5.374 -23.651 1.00 60.53 89 LEU A N 1
ATOM 670 C CA . LEU A 1 89 ? -5.727 -6.262 -22.485 1.00 60.53 89 LEU A CA 1
ATOM 671 C C . LEU A 1 89 ? -6.788 -5.804 -21.481 1.00 60.53 89 LEU A C 1
ATOM 673 O O . LEU A 1 89 ? -7.563 -6.625 -20.983 1.00 60.53 89 LEU A O 1
ATOM 677 N N . PHE A 1 90 ? -6.869 -4.496 -21.225 1.00 58.88 90 PHE A N 1
ATOM 678 C CA . PHE A 1 90 ? -7.887 -3.924 -20.346 1.00 58.88 90 PHE A CA 1
ATOM 679 C C . PHE A 1 90 ? -9.305 -4.141 -20.888 1.00 58.88 90 PHE A C 1
ATOM 681 O O . PHE A 1 90 ? -10.222 -4.466 -20.131 1.00 58.88 90 PHE A O 1
ATOM 688 N N . PHE A 1 91 ? -9.491 -4.011 -22.204 1.00 63.06 91 PHE A N 1
ATOM 689 C CA . PHE A 1 91 ? -10.782 -4.244 -22.846 1.00 63.06 91 PHE A CA 1
ATOM 690 C C . PHE A 1 91 ? -11.223 -5.713 -22.749 1.00 63.06 91 PHE A C 1
ATOM 692 O O . PHE A 1 91 ? -12.394 -5.993 -22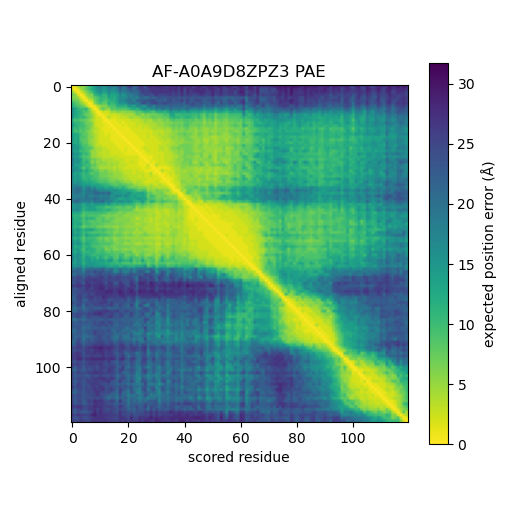.494 1.00 63.06 91 PHE A O 1
ATOM 699 N N . VAL A 1 92 ? -10.281 -6.651 -22.877 1.00 57.28 92 VAL A N 1
ATOM 700 C CA . VAL A 1 92 ? -10.545 -8.097 -22.801 1.00 57.28 92 VAL A CA 1
ATOM 701 C C . VAL A 1 92 ? -10.875 -8.552 -21.373 1.00 57.28 92 VAL A C 1
ATOM 703 O O . VAL A 1 92 ? -11.784 -9.358 -21.178 1.00 57.28 92 VAL A O 1
ATOM 706 N N . PHE A 1 93 ? -10.206 -8.012 -20.350 1.00 54.69 93 PHE A N 1
ATOM 707 C CA . PHE A 1 93 ? -10.397 -8.450 -18.959 1.00 54.69 93 PHE A CA 1
ATOM 708 C C . PHE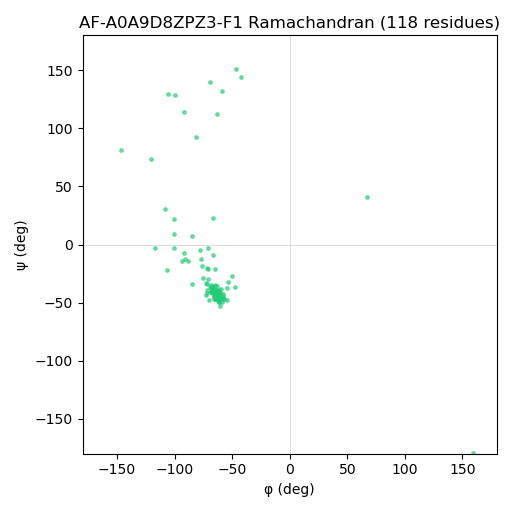 A 1 93 ? -11.678 -7.927 -18.285 1.00 54.69 93 PHE A C 1
ATOM 710 O O . PHE A 1 93 ? -12.078 -8.429 -17.233 1.00 54.69 93 PHE A O 1
ATOM 717 N N . LYS A 1 94 ? -12.363 -6.943 -18.879 1.00 51.28 94 LYS A N 1
ATOM 718 C CA . LYS A 1 94 ? -13.435 -6.181 -18.216 1.00 51.28 94 LYS A CA 1
ATOM 719 C C . LYS A 1 94 ? -14.746 -6.948 -17.957 1.00 51.28 94 LYS A C 1
ATOM 721 O O . LYS A 1 94 ? -15.663 -6.365 -17.385 1.00 51.28 94 LYS A O 1
ATOM 726 N N . ARG A 1 95 ? -14.898 -8.213 -18.380 1.00 50.41 95 ARG A N 1
ATOM 727 C CA . ARG A 1 95 ? -16.236 -8.841 -18.463 1.00 50.41 95 ARG A CA 1
ATOM 728 C C . ARG A 1 95 ? -16.581 -9.902 -17.409 1.00 50.41 95 ARG A C 1
ATOM 730 O O . ARG A 1 95 ? -17.764 -10.063 -17.139 1.00 50.41 95 ARG A O 1
ATOM 737 N N . HIS A 1 96 ? -15.623 -10.557 -16.742 1.00 49.84 96 HIS A N 1
ATOM 738 C CA . HIS A 1 96 ? -15.938 -11.582 -15.725 1.00 49.84 96 HIS A CA 1
ATOM 739 C C . HIS A 1 96 ? -14.914 -11.627 -14.573 1.00 49.84 96 HIS A C 1
ATOM 741 O O . HIS A 1 96 ? -14.040 -12.489 -14.543 1.00 49.84 96 HIS A O 1
ATOM 747 N N . ILE A 1 97 ? -15.042 -10.727 -13.588 1.00 56.84 97 ILE A N 1
ATOM 748 C CA . ILE A 1 97 ? -14.151 -10.643 -12.406 1.00 56.84 97 ILE A CA 1
ATOM 749 C C . ILE A 1 97 ? -14.047 -11.981 -11.645 1.00 56.84 97 ILE A C 1
ATOM 751 O O . ILE A 1 97 ? -12.949 -12.355 -11.241 1.00 56.84 97 ILE A O 1
ATOM 755 N N . GLY A 1 98 ? -15.141 -12.747 -11.528 1.00 55.41 98 GLY A N 1
ATOM 756 C CA . GLY A 1 98 ? -15.127 -14.071 -10.881 1.00 55.41 98 GLY A CA 1
ATOM 757 C C . GLY A 1 98 ? -14.350 -15.143 -11.658 1.00 55.41 98 GLY A C 1
ATOM 758 O O . GLY A 1 98 ? -13.655 -15.962 -11.061 1.00 55.41 98 GLY A O 1
ATOM 759 N N . ALA A 1 99 ? -14.391 -15.101 -12.992 1.00 53.34 99 ALA A N 1
ATOM 760 C CA . ALA A 1 99 ? -13.567 -15.969 -13.833 1.00 53.34 99 ALA A CA 1
ATOM 761 C C . ALA A 1 99 ? -12.102 -15.501 -13.862 1.00 53.34 99 ALA A C 1
ATOM 763 O O . ALA A 1 99 ? -11.199 -16.320 -13.991 1.00 53.34 99 ALA A O 1
ATOM 764 N N . GLY A 1 100 ? -11.854 -14.200 -13.684 1.00 55.91 100 GLY A N 1
ATOM 765 C CA . GLY A 1 100 ? -10.513 -13.623 -13.638 1.00 55.91 100 GLY A CA 1
ATOM 766 C C . GLY A 1 100 ? -9.701 -14.075 -12.424 1.00 55.91 100 GLY A C 1
ATOM 767 O O . GLY A 1 100 ? -8.524 -14.385 -12.569 1.00 55.91 100 GLY A O 1
ATOM 768 N N . THR A 1 101 ? -10.311 -14.179 -11.238 1.00 63.41 101 THR A N 1
ATOM 769 C CA . THR A 1 101 ? -9.595 -14.631 -10.028 1.00 63.41 101 THR A CA 1
ATOM 770 C C . THR A 1 101 ? -9.302 -16.131 -10.061 1.00 63.41 101 THR A C 1
ATOM 772 O O . THR A 1 101 ? -8.182 -16.543 -9.763 1.00 63.41 101 THR A O 1
ATOM 775 N N . LEU A 1 102 ? -10.277 -16.944 -10.484 1.00 66.06 102 LEU A N 1
ATOM 776 C CA . LEU A 1 102 ? -10.091 -18.388 -10.670 1.00 66.06 102 LEU A CA 1
ATOM 777 C C . LEU A 1 102 ? -9.113 -18.690 -11.813 1.00 66.06 102 LEU A C 1
ATOM 779 O O . LEU A 1 102 ? -8.268 -19.572 -11.685 1.00 66.06 102 LEU A O 1
ATOM 783 N N . GLY A 1 103 ? -9.175 -17.916 -12.896 1.00 65.50 103 GLY A N 1
ATOM 784 C CA . GLY A 1 103 ? -8.254 -18.007 -14.023 1.00 65.50 103 GLY A CA 1
ATOM 785 C C . GLY A 1 103 ? -6.829 -17.599 -13.657 1.00 65.50 103 GLY A C 1
ATOM 786 O O . GLY A 1 103 ? -5.896 -18.288 -14.047 1.00 65.50 103 GLY A O 1
ATOM 787 N N . ALA A 1 104 ? -6.638 -16.543 -12.859 1.00 63.31 104 ALA A N 1
ATOM 788 C CA . ALA A 1 104 ? -5.317 -16.137 -12.380 1.00 63.31 104 ALA A CA 1
ATOM 789 C C . ALA A 1 104 ? -4.705 -17.183 -11.438 1.00 63.31 104 ALA A C 1
ATOM 791 O O . ALA A 1 104 ? -3.541 -17.537 -11.603 1.00 63.31 104 ALA A O 1
ATOM 792 N N . ALA A 1 105 ? -5.492 -17.726 -10.502 1.00 72.62 105 ALA A N 1
ATOM 793 C CA . ALA A 1 105 ? -5.048 -18.818 -9.637 1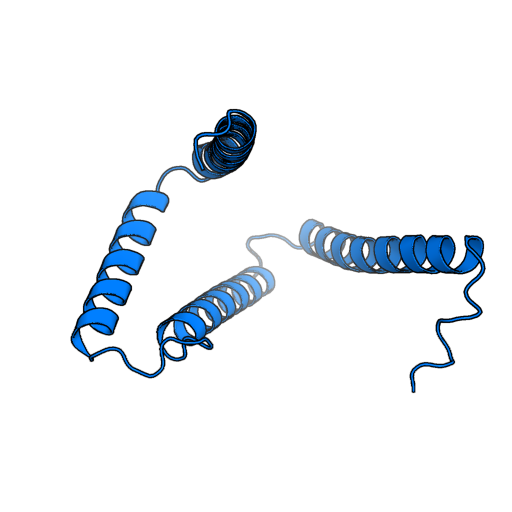.00 72.62 105 ALA A CA 1
ATOM 794 C C . ALA A 1 105 ? -4.684 -20.069 -10.456 1.00 72.62 105 ALA A C 1
ATOM 796 O O . ALA A 1 105 ? -3.609 -20.636 -10.269 1.00 72.62 105 ALA A O 1
ATOM 797 N N . GLY A 1 106 ? -5.532 -20.449 -11.416 1.00 76.19 106 GLY A N 1
ATOM 798 C CA . GLY A 1 106 ? -5.290 -21.580 -12.310 1.00 76.19 106 GLY A CA 1
ATOM 799 C C . GLY A 1 106 ? -4.062 -21.388 -13.198 1.00 76.19 106 GLY A C 1
ATOM 800 O O . GLY A 1 106 ? -3.238 -22.288 -13.292 1.00 76.19 106 GLY A O 1
ATOM 801 N N . ALA A 1 107 ? -3.888 -20.208 -13.795 1.00 71.50 107 ALA A N 1
ATOM 802 C CA . ALA A 1 107 ? -2.736 -19.872 -14.629 1.00 71.50 107 ALA A CA 1
ATOM 803 C C . ALA A 1 107 ? -1.433 -19.833 -13.826 1.00 71.50 107 ALA A C 1
ATOM 805 O O . ALA A 1 107 ? -0.410 -20.314 -14.306 1.00 71.50 107 ALA A O 1
ATOM 806 N N . PHE A 1 108 ? -1.461 -19.321 -12.592 1.00 73.00 108 PHE A N 1
ATOM 807 C CA . PHE A 1 108 ? -0.301 -19.363 -11.704 1.00 73.00 108 PHE A CA 1
ATOM 808 C C . PHE A 1 108 ? 0.070 -20.812 -11.363 1.00 73.00 108 PHE A C 1
ATOM 810 O O . PHE A 1 108 ? 1.239 -21.184 -11.423 1.00 73.00 108 PHE A O 1
ATOM 817 N N . MET A 1 109 ? -0.930 -21.653 -11.090 1.00 77.38 109 MET A N 1
ATOM 818 C CA . MET A 1 109 ? -0.743 -23.078 -10.815 1.00 77.38 109 MET A CA 1
ATOM 819 C C . MET A 1 109 ? -0.195 -23.837 -12.037 1.00 77.38 109 MET A C 1
ATOM 821 O O . MET A 1 109 ? 0.723 -24.642 -11.901 1.00 77.38 109 MET A O 1
ATOM 825 N N . LEU A 1 110 ? -0.693 -23.525 -13.237 1.00 75.00 110 LEU A N 1
ATOM 826 C CA . LEU A 1 110 ? -0.235 -24.082 -14.515 1.00 75.00 110 LEU A CA 1
ATOM 827 C C . LEU A 1 110 ? 1.186 -23.641 -14.876 1.00 75.00 110 LEU A C 1
ATOM 829 O O . LEU A 1 110 ? 1.981 -24.459 -15.325 1.00 75.00 110 LEU A O 1
ATOM 833 N N . LEU A 1 111 ? 1.527 -22.369 -14.659 1.00 73.19 111 LEU A N 1
ATOM 834 C CA . LEU A 1 111 ? 2.873 -21.843 -14.900 1.00 73.19 111 LEU A CA 1
ATOM 835 C C . LEU A 1 111 ? 3.899 -22.450 -13.944 1.00 73.19 111 LEU A C 1
ATOM 837 O O . LEU A 1 111 ? 5.013 -22.755 -14.362 1.00 73.19 111 LEU A O 1
ATOM 841 N N . VAL A 1 112 ? 3.535 -22.651 -12.675 1.00 71.25 112 VAL A N 1
ATOM 842 C CA . VAL A 1 112 ? 4.386 -23.356 -11.707 1.00 71.25 112 VAL A CA 1
ATOM 843 C C . VAL A 1 112 ? 4.588 -24.806 -12.139 1.00 71.25 112 VAL A C 1
ATOM 845 O O . VAL A 1 112 ? 5.724 -25.271 -12.163 1.00 71.25 112 VAL A O 1
ATOM 848 N N . TRP A 1 113 ? 3.521 -25.483 -12.564 1.00 70.69 113 TRP A N 1
ATOM 849 C CA . TRP A 1 113 ? 3.579 -26.858 -13.057 1.00 70.69 113 TRP A CA 1
ATOM 850 C C . TRP A 1 113 ? 4.445 -27.004 -14.324 1.00 70.69 113 TRP A C 1
ATOM 852 O O . TRP A 1 113 ? 5.306 -27.883 -14.405 1.00 70.69 113 TRP A O 1
ATOM 862 N N . ALA A 1 114 ? 4.294 -26.094 -15.288 1.00 71.19 114 ALA A N 1
ATOM 863 C CA . ALA A 1 114 ? 5.103 -26.059 -16.505 1.00 71.19 114 ALA A CA 1
ATOM 864 C C . ALA A 1 114 ? 6.581 -25.759 -16.211 1.00 71.19 114 ALA A C 1
ATOM 866 O O . ALA A 1 114 ? 7.468 -26.331 -16.843 1.00 71.19 114 ALA A O 1
ATOM 867 N N . ARG A 1 115 ? 6.859 -24.917 -15.206 1.00 62.81 115 ARG A N 1
ATOM 868 C CA . ARG A 1 115 ? 8.228 -24.639 -14.756 1.00 62.81 115 ARG A CA 1
ATOM 869 C C . ARG A 1 115 ? 8.857 -25.859 -14.076 1.00 62.81 115 ARG A C 1
ATOM 871 O O . ARG A 1 115 ? 10.033 -26.129 -14.286 1.00 62.81 115 ARG A O 1
ATOM 878 N N . THR A 1 116 ? 8.085 -26.632 -13.309 1.00 68.06 116 THR A N 1
ATOM 879 C CA . THR A 1 116 ? 8.571 -27.877 -12.686 1.00 68.06 116 THR A CA 1
ATOM 880 C C . THR A 1 116 ? 8.807 -29.014 -13.682 1.00 68.06 116 THR A C 1
ATOM 882 O O . THR A 1 116 ? 9.592 -29.909 -13.387 1.00 68.06 116 THR A O 1
ATOM 885 N N . HIS A 1 117 ? 8.194 -28.969 -14.870 1.00 63.91 117 HIS A N 1
ATOM 886 C CA . HIS A 1 117 ? 8.420 -29.940 -15.947 1.00 63.91 117 HIS A CA 1
ATOM 887 C C . HIS A 1 117 ? 9.627 -29.628 -16.852 1.00 63.91 117 HIS A C 1
ATOM 889 O O . HIS A 1 117 ? 9.848 -30.349 -17.821 1.00 63.91 117 HIS A O 1
ATOM 895 N N . GLY A 1 118 ? 10.443 -28.619 -16.516 1.00 58.28 118 GLY A N 1
ATOM 896 C CA . GLY A 1 118 ? 11.786 -28.464 -17.088 1.00 58.28 118 GLY A CA 1
ATOM 897 C C . GLY A 1 118 ? 11.813 -28.132 -18.581 1.00 58.28 118 GLY A C 1
ATOM 898 O O . GLY A 1 118 ? 12.630 -28.677 -19.315 1.00 58.28 118 GLY A O 1
ATOM 899 N N . ILE A 1 119 ? 10.911 -27.258 -19.034 1.00 59.22 119 ILE A N 1
ATOM 900 C CA . ILE A 1 119 ? 10.875 -26.754 -20.421 1.00 59.22 119 ILE A CA 1
ATOM 901 C C . ILE A 1 119 ? 11.492 -25.340 -20.537 1.00 59.22 119 ILE A C 1
ATOM 903 O O . ILE A 1 119 ? 11.383 -24.700 -21.581 1.00 59.22 119 ILE A O 1
ATOM 907 N N . LEU A 1 120 ? 12.126 -24.848 -19.463 1.00 48.94 120 LEU A N 1
ATOM 908 C CA . LEU A 1 120 ? 12.874 -23.587 -19.370 1.00 48.94 120 LEU A CA 1
ATOM 909 C C . LEU A 1 120 ? 14.153 -23.805 -18.561 1.00 48.94 120 LEU A C 1
ATOM 911 O O . LEU A 1 120 ? 14.040 -24.428 -17.480 1.00 48.94 120 LEU A O 1
#

Secondary structure (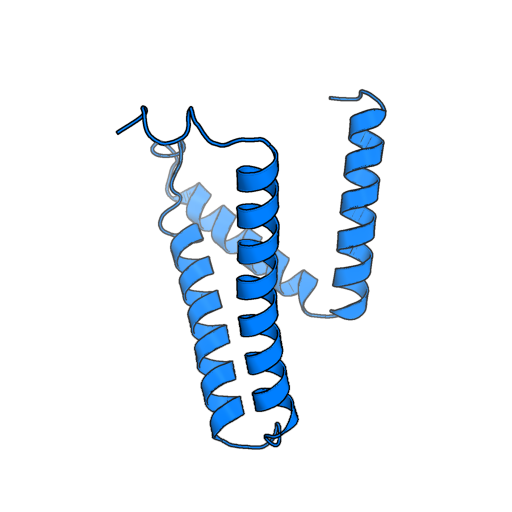DSSP, 8-state):
--SSSTT--HHHHHHHHHHHHHHHHHHHHHHHHHHHHS-TTSHHHHHHHHHHHHHHHHHHHHHHHS--SS-TT--HHHHHHHHHHHHHHHHHHTT-HHHHHHHHHHHHHHHHHHHHTT--

Radius of gyration: 21.56 Å; Cα contacts (8 Å, |Δi|>4): 15; chains: 1; bounding box: 51×40×50 Å

pLDDT: mean 72.42, std 14.81, range [45.78, 95.0]

Foldseek 3Di:
DPPVVPPQDPVNVVVVVVVVVCVVVVVVVVVVVVVVVDDCPDPVVVVVVVVVVVVVVVVVVCCLVDVPDPPPPDDPVVSVVVVVVVVVVCVVVPPCPPCVVVVVVVVVVVVVVVVVVPPD

Sequence (120 aa):
MSSGIQEMSATGIWALLFLAIASTYLWRGLGTMIAARIDPESRVLQWVSCVAYGLLAALISRILFLPVGVLEDTLLVDRLGATAFGFLLFFVFKRHIGAGTLGAAGAFMLLVWARTHGIL

Solvent-accessible surface area (backbone atoms only — not comparable to full-atom values): 7180 Å² total; per-residue (Å²): 142,75,77,81,69,77,78,56,49,74,66,52,54,53,50,52,50,51,50,54,51,50,54,53,50,50,55,52,48,54,54,50,56,55,53,74,73,46,62,78,87,35,72,64,54,48,50,52,49,52,51,51,53,50,50,50,51,52,52,53,48,46,52,71,77,55,68,85,66,99,67,86,84,72,59,78,66,58,56,54,50,51,51,54,51,52,52,50,52,53,64,69,60,72,79,45,71,74,57,49,54,55,45,50,53,49,49,53,54,49,52,52,51,50,56,74,68,63,81,116

Mean predicted aligned error: 14.49 Å